Protein AF-A0A6N9TTH5-F1 (afdb_monomer)

InterPro domains:
  IPR001036 Acriflavin resistance protein [PF00873] (2-153)
  IPR001036 Acriflavin resistance protein [PR00702] (4-27)
  IPR001036 Acriflavin resistance protein [PR00702] (120-143)
  IPR001036 Acriflavin resistance protein [PR00702] (145-153)
  IPR001036 Acriflavin resistance protein [PTHR32063] (3-153)

Solvent-accessible surface area (backbone atoms only — not comparable to full-atom values): 8408 Å² total; per-residue (Å²): 113,70,72,58,52,53,54,47,52,50,51,52,49,54,51,52,50,52,52,46,54,51,40,43,66,73,60,69,41,67,70,61,28,52,56,47,52,53,46,56,64,50,29,52,48,50,16,50,54,49,31,62,74,70,70,47,77,89,40,70,66,33,59,69,61,59,54,62,65,71,54,42,46,61,48,44,55,51,52,51,51,33,51,50,52,51,50,53,52,28,63,74,66,76,45,87,72,51,75,66,59,48,51,53,48,44,53,52,41,52,61,63,42,49,58,61,49,52,54,52,52,51,52,54,48,61,67,52,51,63,52,66,68,43,74,67,74,62,18,72,60,44,37,57,27,52,52,41,46,65,51,36,101

Secondary structure (DSSP, 8-state):
-HHHHHHHHHHHHHHHHHHHHHHHHHH--HHHHHHHHHHHHHHHHHHHHHHHHTT----HHHHHT--HHHHHHHHHHHHHHHHHHHHHHHHHHTSPPPHHHHHHHHHHHHHHHHHHHHHHHHHHHHHHGGGGG--SHHHHHHHHHHHHHHHH-

Nearest PDB structures (foldseek):
  6v9z-assembly1_B  TM=2.000E-01  e=3.225E+00  Acetivibrio thermocellus ATCC 27405

Foldseek 3Di:
DVVLVVVLVVVVVVLLVVVLVVLCVVVVDPVLSVVLSVLQVVLVVQLVVVCVVVVHDPDSLQSVLQDPCVLSVLSSVLSVQLVVQLVVVCVVVVHRDDPVRSVVSSVVSNVVSVVVSVVVLVVVCVVLVVQCVDDDPSNVSSVSNSSSNNSSD

pLDDT: mean 81.26, std 7.09, range [52.47, 91.19]

Organism: Dissulfurirhabdus thermomarina (NCBI:txid1765737)

Mean predicted aligned error: 7.5 Å

Radius of gyration: 18.53 Å; Cα contacts (8 Å, |Δi|>4): 109; chains: 1; bounding box: 45×26×56 Å

Structure (mmCIF, N/CA/C/O backbone):
data_AF-A0A6N9TTH5-F1
#
_entry.id   AF-A0A6N9TTH5-F1
#
loop_
_atom_site.group_PDB
_atom_site.id
_atom_site.type_symbol
_atom_site.label_atom_id
_atom_site.label_alt_id
_atom_site.label_comp_id
_atom_site.label_asym_id
_atom_site.label_entity_id
_atom_site.label_seq_id
_atom_site.pdbx_PDB_ins_code
_atom_site.Cartn_x
_atom_site.Cartn_y
_atom_site.Cartn_z
_atom_site.occupancy
_atom_site.B_iso_or_equiv
_atom_site.auth_seq_id
_atom_site.auth_comp_id
_atom_site.auth_asym_id
_atom_site.auth_atom_id
_atom_site.pdbx_PDB_model_num
ATOM 1 N N . VAL A 1 1 ? 2.664 -8.250 -28.089 1.00 52.47 1 VAL A N 1
ATOM 2 C CA . VAL A 1 1 ? 2.287 -7.153 -27.166 1.00 52.47 1 VAL A CA 1
ATOM 3 C C . VAL A 1 1 ? 0.942 -7.431 -26.493 1.00 52.47 1 VAL A C 1
ATOM 5 O O . VAL A 1 1 ? 0.916 -7.445 -25.275 1.00 52.47 1 VAL A O 1
ATOM 8 N N . VAL A 1 2 ? -0.139 -7.751 -27.225 1.00 52.59 2 VAL A N 1
ATOM 9 C CA . VAL A 1 2 ? -1.477 -8.006 -26.628 1.00 52.59 2 VAL A CA 1
ATOM 10 C C . VAL A 1 2 ? -1.540 -9.270 -25.749 1.00 52.59 2 VAL A C 1
ATOM 12 O O . VAL A 1 2 ? -1.956 -9.180 -24.602 1.00 52.59 2 VAL A O 1
ATOM 15 N N . ALA A 1 3 ? -1.036 -10.419 -26.218 1.00 58.34 3 ALA A N 1
ATOM 16 C CA . ALA A 1 3 ? -1.066 -11.674 -25.443 1.00 58.34 3 ALA A CA 1
ATOM 17 C C . ALA A 1 3 ? -0.276 -11.605 -24.117 1.00 58.34 3 ALA A C 1
ATOM 19 O O . ALA A 1 3 ? -0.605 -12.258 -23.127 1.00 58.34 3 ALA A O 1
ATOM 20 N N . THR A 1 4 ? 0.775 -10.787 -24.086 1.00 61.34 4 THR A N 1
ATOM 21 C CA . THR A 1 4 ? 1.625 -10.611 -22.907 1.00 61.34 4 THR A CA 1
ATOM 22 C C . THR A 1 4 ? 0.941 -9.744 -21.848 1.00 61.34 4 THR A C 1
ATOM 2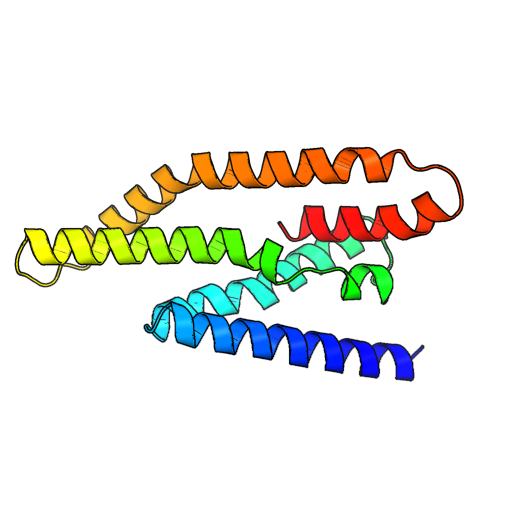4 O O . THR A 1 4 ? 1.047 -10.046 -20.663 1.00 61.34 4 THR A O 1
ATOM 27 N N . ILE A 1 5 ? 0.186 -8.721 -22.269 1.00 67.31 5 ILE A N 1
ATOM 28 C CA . ILE A 1 5 ? -0.636 -7.888 -21.376 1.00 67.31 5 ILE A CA 1
ATOM 29 C C . ILE A 1 5 ? -1.736 -8.726 -20.726 1.00 67.31 5 ILE A C 1
ATOM 31 O O . ILE A 1 5 ? -1.936 -8.622 -19.523 1.00 67.31 5 ILE A O 1
ATOM 35 N N . GLU A 1 6 ? -2.403 -9.592 -21.489 1.00 69.31 6 GLU A N 1
ATOM 36 C CA . GLU A 1 6 ? -3.469 -10.455 -20.965 1.00 69.31 6 GLU A CA 1
ATOM 37 C C . GLU A 1 6 ? -2.942 -11.460 -19.929 1.00 69.31 6 GLU A C 1
ATOM 39 O O . GLU A 1 6 ? -3.521 -11.617 -18.855 1.00 69.31 6 GLU A O 1
ATOM 44 N N . THR A 1 7 ? -1.785 -12.073 -20.200 1.00 72.06 7 THR A N 1
ATOM 45 C CA . THR A 1 7 ? -1.146 -13.012 -19.263 1.00 72.06 7 THR A CA 1
ATOM 46 C C . THR A 1 7 ? -0.725 -12.320 -17.965 1.00 72.06 7 THR A C 1
ATOM 48 O O . THR A 1 7 ? -0.932 -12.854 -16.878 1.00 72.06 7 THR A O 1
ATOM 51 N N . VAL A 1 8 ? -0.166 -11.110 -18.048 1.00 71.06 8 VAL A N 1
ATOM 52 C CA . VAL A 1 8 ? 0.233 -10.362 -16.850 1.00 71.06 8 VAL A CA 1
ATOM 53 C C . VAL A 1 8 ? -0.962 -9.797 -16.107 1.00 71.06 8 VAL A C 1
ATOM 55 O O . VAL A 1 8 ? -0.962 -9.863 -14.885 1.00 71.06 8 VAL A O 1
ATOM 58 N N . ALA A 1 9 ? -2.003 -9.330 -16.796 1.00 72.94 9 ALA A N 1
ATOM 59 C CA . ALA A 1 9 ? -3.250 -8.938 -16.150 1.00 72.94 9 ALA A CA 1
ATOM 60 C C . ALA A 1 9 ? -3.847 -10.113 -15.366 1.00 72.94 9 ALA A C 1
ATOM 62 O O . ALA A 1 9 ? -4.247 -9.934 -14.217 1.00 72.94 9 ALA A O 1
ATOM 63 N N . LYS A 1 10 ? -3.833 -11.326 -15.937 1.00 78.62 10 LYS A N 1
ATOM 64 C CA . LYS A 1 10 ? -4.278 -12.540 -15.244 1.00 78.62 10 LYS A CA 1
ATOM 65 C C . LYS A 1 10 ? -3.428 -12.833 -14.006 1.00 78.62 10 LYS A C 1
ATOM 67 O O . LYS A 1 10 ? -3.993 -12.986 -12.930 1.00 78.62 10 LYS A O 1
ATOM 72 N N . ASN A 1 11 ? -2.100 -12.814 -14.126 1.00 80.25 11 ASN A N 1
ATOM 73 C CA . ASN A 1 11 ? -1.197 -13.058 -12.994 1.00 80.25 11 ASN A CA 1
ATOM 74 C C . ASN A 1 11 ? -1.323 -11.993 -11.892 1.00 80.25 11 ASN A C 1
ATOM 76 O O . ASN A 1 11 ? -1.371 -12.338 -10.715 1.00 80.25 11 ASN A O 1
ATOM 80 N N . LEU A 1 12 ? -1.423 -10.708 -12.254 1.00 78.75 12 LEU A N 1
ATOM 81 C CA . LEU A 1 12 ? -1.657 -9.621 -11.296 1.00 78.75 12 LEU A CA 1
ATOM 82 C C . LEU A 1 12 ? -2.999 -9.793 -10.589 1.00 78.75 12 LEU A C 1
ATOM 84 O O . LEU A 1 12 ? -3.089 -9.574 -9.387 1.00 78.75 12 LEU A O 1
ATOM 88 N N . THR A 1 13 ? -4.034 -10.193 -11.329 1.00 81.75 13 THR A N 1
ATOM 89 C CA . THR A 1 13 ? -5.372 -10.406 -10.768 1.00 81.75 13 THR A CA 1
ATOM 90 C C . THR A 1 13 ? -5.380 -11.603 -9.819 1.00 81.75 13 THR A C 1
ATOM 92 O O . THR A 1 13 ? -5.922 -11.500 -8.724 1.00 81.75 13 THR A O 1
ATOM 95 N N . GLU A 1 14 ? -4.746 -12.717 -10.195 1.00 84.81 14 GLU A N 1
ATOM 96 C CA . GLU A 1 14 ? -4.596 -13.899 -9.335 1.00 84.81 14 GLU A CA 1
ATOM 97 C C . GLU A 1 14 ? -3.781 -13.577 -8.073 1.00 84.81 14 GLU A C 1
ATOM 99 O O . GLU A 1 14 ? -4.189 -13.945 -6.971 1.00 84.81 14 GLU A O 1
ATOM 104 N N . GLY A 1 15 ? -2.680 -12.828 -8.207 1.00 83.25 15 GLY A N 1
ATOM 105 C CA . GLY A 1 15 ? -1.860 -12.383 -7.079 1.00 83.25 15 GLY A CA 1
ATOM 106 C C . GLY A 1 15 ? -2.611 -11.441 -6.136 1.00 83.25 15 GLY A C 1
ATOM 107 O O . GLY A 1 15 ? -2.646 -11.672 -4.928 1.00 83.25 15 GLY A O 1
ATOM 108 N N . ALA A 1 16 ? -3.281 -10.422 -6.678 1.00 82.19 16 ALA A N 1
ATOM 109 C CA . ALA A 1 16 ? -4.096 -9.500 -5.893 1.00 82.19 16 ALA A CA 1
ATOM 110 C C . ALA A 1 16 ? -5.252 -10.224 -5.186 1.00 82.19 16 ALA A C 1
ATOM 112 O O . ALA A 1 16 ? -5.516 -9.963 -4.013 1.00 82.19 16 ALA A O 1
ATOM 113 N N . LEU A 1 17 ? -5.909 -11.173 -5.862 1.00 87.38 17 LEU A N 1
ATOM 114 C CA . LEU A 1 17 ? -6.957 -11.998 -5.264 1.00 87.38 17 LEU A CA 1
ATOM 115 C C . LEU A 1 17 ? -6.414 -12.813 -4.084 1.00 87.38 17 LEU A C 1
ATOM 117 O O . LEU A 1 17 ? -7.047 -12.853 -3.031 1.00 87.38 17 LEU A O 1
ATOM 121 N N . LEU A 1 18 ? -5.237 -13.425 -4.236 1.00 88.62 18 LEU A N 1
ATOM 122 C CA . LEU A 1 18 ? -4.601 -14.213 -3.182 1.00 88.62 18 LEU A CA 1
ATOM 123 C C . LEU A 1 18 ? -4.257 -13.350 -1.959 1.00 88.62 18 LEU A C 1
ATOM 125 O O . LEU A 1 18 ? -4.544 -13.749 -0.830 1.00 88.62 18 LEU A O 1
ATOM 129 N N . VAL A 1 19 ? -3.735 -12.140 -2.176 1.00 86.56 19 VAL A N 1
ATOM 130 C CA . VAL A 1 19 ? -3.487 -11.165 -1.102 1.00 86.56 19 VAL A CA 1
ATOM 131 C C . VAL A 1 19 ? -4.786 -10.790 -0.392 1.00 86.56 19 VAL A C 1
ATOM 133 O O . VAL A 1 19 ? -4.847 -10.842 0.834 1.00 86.56 19 VAL A O 1
ATOM 136 N N . VAL A 1 20 ? -5.850 -10.476 -1.138 1.00 86.50 20 VAL A N 1
ATOM 137 C CA . VAL A 1 20 ? -7.160 -10.150 -0.555 1.00 86.50 20 VAL A CA 1
ATOM 138 C C . VAL A 1 20 ? -7.687 -11.312 0.289 1.00 86.50 20 VAL A C 1
ATOM 140 O O . VAL A 1 20 ? -8.125 -11.091 1.414 1.00 86.50 20 VAL A O 1
ATOM 143 N N . VAL A 1 21 ? -7.600 -12.556 -0.187 1.00 89.88 21 VAL A N 1
ATOM 144 C CA . VAL A 1 21 ? -8.029 -13.733 0.589 1.00 89.88 21 VAL A CA 1
ATOM 145 C C . VAL A 1 21 ? -7.251 -13.848 1.903 1.00 89.88 21 VAL A C 1
ATOM 147 O O . VAL A 1 21 ? -7.861 -14.035 2.958 1.00 89.88 21 VAL A O 1
ATOM 150 N N . ILE A 1 22 ? -5.925 -13.684 1.862 1.00 88.12 22 ILE A N 1
ATOM 151 C CA . ILE A 1 22 ? -5.079 -13.734 3.061 1.00 88.12 22 ILE A CA 1
ATOM 152 C C . ILE A 1 22 ? -5.420 -12.593 4.029 1.00 88.12 22 ILE A C 1
ATOM 154 O O . ILE A 1 22 ? -5.523 -12.838 5.230 1.00 88.12 22 ILE A O 1
ATOM 158 N N . LEU A 1 23 ? -5.678 -11.376 3.537 1.00 86.69 23 LEU A N 1
ATOM 159 C CA . LEU A 1 23 ? -6.116 -10.258 4.380 1.00 86.69 23 LEU A CA 1
ATOM 160 C C . LEU A 1 23 ? -7.432 -10.543 5.097 1.00 86.69 23 LEU A C 1
ATOM 162 O O . LEU A 1 23 ? -7.563 -10.267 6.288 1.00 86.69 23 LEU A O 1
ATOM 166 N N . PHE A 1 24 ? -8.419 -11.078 4.378 1.00 86.81 24 PHE A N 1
ATOM 167 C CA . PHE A 1 24 ? -9.707 -11.429 4.970 1.00 86.81 24 PHE A CA 1
ATOM 168 C C . PHE A 1 24 ? -9.546 -12.492 6.064 1.00 86.81 24 PHE A C 1
ATOM 170 O O . PHE A 1 24 ? -10.224 -12.411 7.090 1.00 86.81 24 PHE A O 1
ATOM 177 N N . LEU A 1 25 ? -8.625 -13.441 5.870 1.00 87.44 25 LEU A N 1
ATOM 178 C CA . LEU A 1 25 ? -8.319 -14.492 6.838 1.00 87.44 25 LEU A CA 1
ATOM 179 C C . LEU A 1 25 ? -7.577 -13.948 8.071 1.00 87.44 25 LEU A C 1
ATOM 181 O O . LEU A 1 25 ? -7.934 -14.308 9.190 1.00 87.44 25 LEU A O 1
ATOM 185 N N . LEU A 1 26 ? -6.598 -13.059 7.881 1.00 83.12 26 LEU A N 1
ATOM 186 C CA . LEU A 1 26 ? -5.816 -12.455 8.967 1.00 83.12 26 LEU A CA 1
ATOM 187 C C . LEU A 1 26 ? -6.633 -11.477 9.815 1.00 83.12 26 LEU A C 1
ATOM 189 O O . LEU A 1 26 ? -6.587 -11.540 11.040 1.00 83.12 26 LEU A O 1
ATOM 193 N N . LEU A 1 27 ? -7.379 -10.567 9.181 1.00 80.38 27 LEU A N 1
ATOM 194 C CA . LEU A 1 27 ? -8.088 -9.515 9.912 1.00 80.38 27 LEU A CA 1
ATOM 195 C C . LEU A 1 27 ? -9.388 -10.024 10.544 1.00 80.38 27 LEU A C 1
ATOM 197 O O . LEU A 1 27 ? -9.846 -9.440 11.527 1.00 80.38 27 LEU A O 1
ATOM 201 N N . GLY A 1 28 ? -10.052 -11.022 9.945 1.00 79.88 28 GLY A N 1
ATOM 202 C CA . GLY A 1 28 ? -11.358 -11.546 10.378 1.00 79.88 28 GLY A CA 1
ATOM 203 C C . GLY A 1 28 ? -12.527 -10.543 10.316 1.00 79.88 28 GLY A C 1
ATOM 204 O O . GLY A 1 28 ? -13.694 -10.928 10.360 1.00 79.88 28 GLY A O 1
ATOM 205 N N . ASN A 1 29 ? -12.242 -9.245 10.180 1.00 81.00 29 ASN A N 1
ATOM 206 C CA . ASN A 1 29 ? -13.205 -8.163 10.068 1.00 81.00 29 ASN A CA 1
ATOM 207 C C . ASN A 1 29 ? -13.329 -7.713 8.611 1.00 81.00 29 ASN A C 1
ATOM 209 O O . ASN A 1 29 ? -12.470 -7.001 8.087 1.00 81.00 29 ASN A O 1
ATOM 213 N N . VAL A 1 30 ? -14.459 -8.061 7.992 1.00 82.25 30 VAL A N 1
ATOM 214 C CA . VAL A 1 30 ? -14.771 -7.754 6.587 1.00 82.25 30 VAL A CA 1
ATOM 215 C C . VAL A 1 30 ? -14.617 -6.267 6.265 1.00 82.25 30 VAL A C 1
ATOM 217 O O . VAL A 1 30 ? -14.079 -5.932 5.217 1.00 82.25 30 VAL A O 1
ATOM 220 N N . ARG A 1 31 ? -15.027 -5.356 7.161 1.00 82.75 31 ARG A N 1
ATOM 221 C CA . ARG A 1 31 ? -14.951 -3.907 6.894 1.00 82.75 31 ARG A CA 1
ATOM 222 C C . ARG A 1 31 ? -13.508 -3.428 6.806 1.00 82.75 31 ARG A C 1
ATOM 224 O O . ARG A 1 31 ? -13.154 -2.676 5.904 1.00 82.75 31 ARG A O 1
ATOM 231 N N . ALA A 1 32 ? -12.676 -3.875 7.735 1.00 81.44 32 ALA A N 1
ATOM 232 C CA . ALA A 1 32 ? -11.270 -3.508 7.761 1.00 81.44 32 ALA A CA 1
ATOM 233 C C . ALA A 1 32 ? -10.502 -4.144 6.597 1.00 81.44 32 ALA A C 1
ATOM 235 O O . ALA A 1 32 ? -9.730 -3.457 5.931 1.00 81.44 32 ALA A O 1
ATOM 236 N N . ALA A 1 33 ? -10.804 -5.406 6.282 1.00 84.69 33 ALA A N 1
ATOM 237 C CA . ALA A 1 33 ? -10.245 -6.094 5.127 1.00 84.69 33 ALA A CA 1
ATOM 238 C C . ALA A 1 33 ? -10.617 -5.396 3.808 1.00 84.69 33 ALA A C 1
ATOM 240 O O . ALA A 1 33 ? -9.751 -5.211 2.960 1.00 84.69 33 ALA A O 1
ATOM 241 N N . THR A 1 34 ? -11.859 -4.914 3.650 1.00 85.25 34 THR A N 1
ATOM 242 C CA . THR A 1 34 ? -12.246 -4.133 2.459 1.00 85.25 34 THR A CA 1
ATOM 243 C C . THR A 1 34 ? -11.524 -2.792 2.359 1.00 85.25 34 THR A C 1
ATOM 245 O O . THR A 1 34 ? -11.157 -2.389 1.259 1.00 85.25 34 THR A O 1
ATOM 248 N N . ILE A 1 35 ? -11.285 -2.109 3.486 1.00 85.31 35 ILE A N 1
ATOM 249 C CA . ILE A 1 35 ? -10.539 -0.841 3.497 1.00 85.31 35 ILE A CA 1
ATOM 250 C C . ILE A 1 35 ? -9.086 -1.085 3.078 1.00 85.31 35 ILE A C 1
ATOM 252 O O . ILE A 1 35 ? -8.580 -0.369 2.220 1.00 85.31 35 ILE A O 1
ATO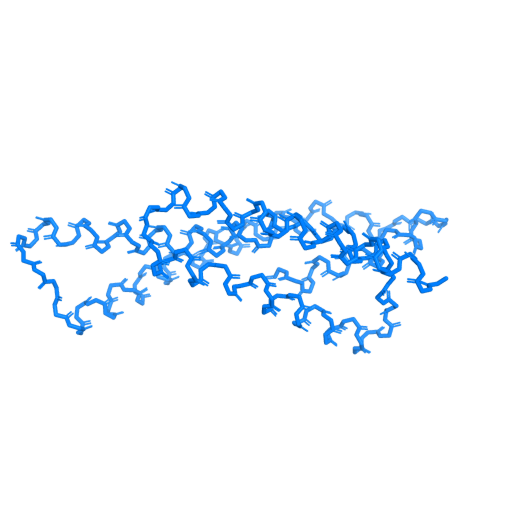M 256 N N . ALA A 1 36 ? -8.439 -2.119 3.624 1.00 84.88 36 ALA A N 1
ATOM 257 C CA . ALA A 1 36 ? -7.078 -2.491 3.241 1.00 84.88 36 ALA A CA 1
ATOM 258 C C . ALA A 1 36 ? -6.998 -2.941 1.769 1.00 84.88 36 ALA A C 1
ATOM 260 O O . ALA A 1 36 ? -6.110 -2.512 1.038 1.00 84.88 36 ALA A O 1
ATOM 261 N N . ALA A 1 37 ? -7.965 -3.732 1.294 1.00 86.19 37 ALA A N 1
ATOM 262 C CA . ALA A 1 37 ? -8.017 -4.187 -0.095 1.00 86.19 37 ALA A CA 1
ATOM 263 C C . ALA A 1 37 ? -8.171 -3.033 -1.101 1.00 86.19 37 ALA A C 1
ATOM 265 O O . ALA A 1 37 ? -7.619 -3.107 -2.196 1.00 86.19 37 ALA A O 1
ATOM 266 N N . LEU A 1 38 ? -8.874 -1.952 -0.736 1.00 87.62 38 LEU A N 1
ATOM 267 C CA . LEU A 1 38 ? -9.012 -0.748 -1.569 1.00 87.62 38 LEU A CA 1
ATOM 268 C C . LEU A 1 38 ? -7.697 0.022 -1.756 1.00 87.62 38 LEU A C 1
ATOM 270 O O . LEU A 1 38 ? -7.587 0.801 -2.703 1.00 87.62 38 LEU A O 1
ATOM 274 N N . VAL A 1 39 ? -6.690 -0.210 -0.911 1.00 85.94 39 VAL A N 1
ATOM 275 C CA . VAL A 1 39 ? -5.368 0.412 -1.071 1.00 85.94 39 VAL A CA 1
ATOM 276 C C . VAL A 1 39 ? -4.640 -0.138 -2.297 1.00 85.94 39 VAL A C 1
ATOM 278 O O . VAL A 1 39 ? -3.973 0.630 -2.984 1.00 85.94 39 VAL A O 1
ATOM 281 N N . ILE A 1 40 ? -4.832 -1.419 -2.638 1.00 86.69 40 ILE A N 1
ATOM 282 C CA . ILE A 1 40 ? -4.211 -2.049 -3.814 1.00 86.69 40 ILE A CA 1
ATOM 283 C C . ILE A 1 40 ? -4.540 -1.282 -5.113 1.00 86.69 40 ILE A C 1
ATOM 285 O O . ILE A 1 40 ? -3.612 -0.793 -5.759 1.00 86.69 40 ILE A O 1
ATOM 289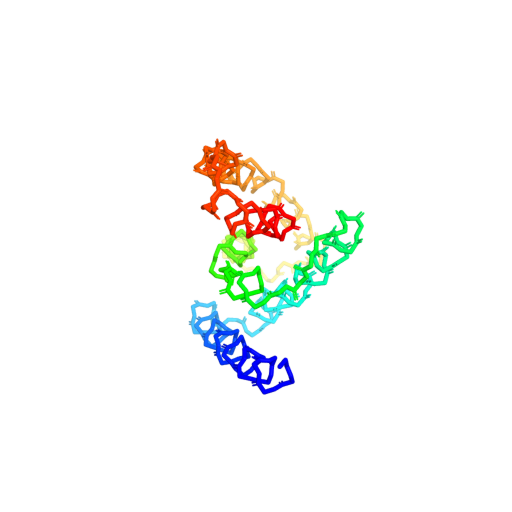 N N . PRO A 1 41 ? -5.818 -1.121 -5.527 1.00 86.38 41 PRO A N 1
ATOM 290 C CA . PRO A 1 41 ? -6.139 -0.407 -6.761 1.00 86.38 41 PRO A CA 1
ATOM 291 C C . PRO A 1 41 ? -5.774 1.078 -6.686 1.00 86.38 41 PRO A C 1
ATOM 293 O O . PRO A 1 41 ? -5.408 1.664 -7.702 1.00 86.38 41 PRO A O 1
ATOM 296 N N . LEU A 1 42 ? -5.843 1.692 -5.501 1.00 87.94 42 LEU A N 1
ATOM 297 C CA . LEU A 1 42 ? -5.495 3.099 -5.327 1.00 87.94 42 LEU A CA 1
ATOM 298 C C . LEU A 1 42 ? -3.994 3.344 -5.544 1.00 87.94 42 LEU A C 1
ATOM 300 O O . LEU A 1 42 ? -3.628 4.262 -6.275 1.00 87.94 42 LEU A O 1
ATOM 304 N N . SER A 1 43 ? -3.136 2.500 -4.970 1.00 85.50 43 SER A N 1
ATOM 305 C CA . SER A 1 43 ? -1.682 2.559 -5.156 1.00 85.50 43 SER A CA 1
ATOM 306 C C . SER A 1 43 ? -1.295 2.306 -6.617 1.00 85.50 43 SER A C 1
ATOM 308 O O . SER A 1 43 ? -0.512 3.065 -7.189 1.00 85.50 43 SER A O 1
ATOM 310 N N . LEU A 1 44 ? -1.927 1.323 -7.272 1.00 84.19 44 LEU A N 1
ATOM 311 C CA . LEU A 1 44 ? -1.734 1.075 -8.705 1.00 84.19 44 LEU A CA 1
ATOM 312 C C . LEU A 1 44 ? -2.100 2.294 -9.562 1.00 84.19 44 LEU A C 1
ATOM 314 O O . LEU A 1 44 ? -1.374 2.618 -10.500 1.00 84.19 44 LEU A O 1
ATOM 318 N N . LEU A 1 45 ? -3.198 2.988 -9.244 1.00 85.81 45 LEU A N 1
ATOM 319 C CA . LEU A 1 45 ? -3.605 4.207 -9.948 1.00 85.81 45 LEU A CA 1
ATOM 320 C C . LEU A 1 45 ? -2.603 5.347 -9.746 1.00 85.81 45 LEU A C 1
ATOM 322 O O . LEU A 1 45 ? -2.219 5.990 -10.720 1.00 85.81 45 LEU A O 1
ATOM 326 N N . ILE A 1 46 ? -2.161 5.585 -8.508 1.00 85.81 46 ILE A N 1
ATOM 327 C CA . ILE A 1 46 ? -1.171 6.628 -8.195 1.00 85.81 46 ILE A CA 1
ATOM 328 C C . ILE A 1 46 ? 0.151 6.337 -8.913 1.00 85.81 46 ILE A C 1
ATOM 330 O O . ILE A 1 46 ? 0.695 7.218 -9.583 1.00 85.81 46 ILE A O 1
ATOM 334 N N . SER A 1 47 ? 0.619 5.090 -8.857 1.00 84.38 47 SER A N 1
ATOM 335 C CA . SER A 1 47 ? 1.832 4.656 -9.548 1.00 84.38 47 SER A CA 1
ATOM 336 C C . SER A 1 47 ? 1.697 4.787 -11.070 1.00 84.38 47 SER A C 1
ATOM 338 O O . SER A 1 47 ? 2.587 5.329 -11.722 1.00 84.38 47 SER A O 1
ATOM 340 N N . ALA A 1 48 ? 0.552 4.408 -11.652 1.00 82.81 48 ALA A N 1
ATOM 341 C CA . ALA A 1 48 ? 0.285 4.579 -13.081 1.00 82.81 48 ALA A CA 1
ATOM 342 C C . ALA A 1 48 ? 0.293 6.053 -13.519 1.00 82.81 48 ALA A C 1
ATOM 344 O O . ALA A 1 48 ? 0.871 6.386 -14.557 1.00 82.81 48 ALA A O 1
ATOM 345 N N . ILE A 1 49 ? -0.297 6.947 -12.718 1.00 85.94 49 ILE A N 1
ATOM 346 C CA . ILE A 1 49 ? -0.264 8.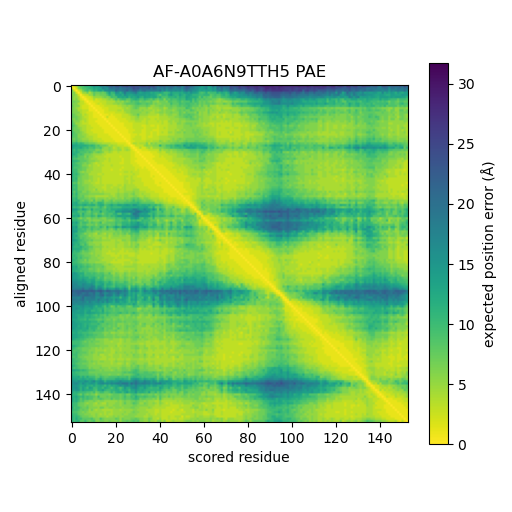396 -12.962 1.00 85.94 49 ILE A CA 1
ATOM 347 C C . ILE A 1 49 ? 1.178 8.920 -12.876 1.00 85.94 49 ILE A C 1
ATOM 349 O O . ILE A 1 49 ? 1.606 9.671 -13.754 1.00 85.94 49 ILE A O 1
ATOM 353 N N . GLY A 1 50 ? 1.944 8.495 -11.867 1.00 84.38 50 GLY A N 1
ATOM 354 C CA . GLY A 1 50 ? 3.346 8.880 -11.693 1.00 84.38 50 GLY A CA 1
ATOM 355 C C . GLY A 1 50 ? 4.251 8.389 -12.828 1.00 84.38 50 GLY A C 1
ATOM 356 O O . GLY A 1 50 ? 5.057 9.158 -13.348 1.00 84.38 50 GLY A O 1
ATOM 357 N N . MET A 1 51 ? 4.067 7.149 -13.289 1.00 83.12 51 MET A N 1
ATOM 358 C CA . MET A 1 51 ? 4.780 6.606 -14.451 1.00 83.12 51 MET A CA 1
ATOM 359 C C . MET A 1 51 ? 4.480 7.401 -15.724 1.00 83.12 51 MET A C 1
ATOM 361 O O . MET A 1 51 ? 5.404 7.725 -16.470 1.00 83.12 51 MET A O 1
ATOM 365 N N . ASN A 1 52 ? 3.211 7.765 -15.948 1.00 83.56 52 ASN A N 1
ATOM 366 C CA . ASN A 1 52 ? 2.817 8.589 -17.089 1.00 83.56 52 ASN A CA 1
ATOM 367 C C . ASN A 1 52 ? 3.444 9.993 -17.022 1.00 83.56 52 ASN A C 1
ATOM 369 O O . ASN A 1 52 ? 3.900 10.510 -18.039 1.00 83.56 52 ASN A O 1
ATOM 373 N N . ALA A 1 53 ? 3.529 10.588 -15.828 1.00 83.56 53 ALA A N 1
ATOM 374 C CA . ALA A 1 53 ? 4.175 11.886 -15.625 1.00 83.56 53 ALA A CA 1
ATOM 375 C C . ALA A 1 53 ? 5.699 11.842 -15.847 1.00 83.56 53 ALA A C 1
ATOM 377 O O . ALA A 1 53 ? 6.267 12.787 -16.390 1.00 83.56 53 ALA A O 1
ATOM 378 N N . LEU A 1 54 ? 6.359 10.744 -15.463 1.00 79.56 54 LEU A N 1
ATOM 379 C CA . LEU A 1 54 ? 7.803 10.542 -15.641 1.00 79.56 54 LEU A CA 1
ATOM 380 C C . LEU A 1 54 ? 8.182 9.985 -17.026 1.00 79.56 54 LEU A C 1
ATOM 382 O O . LEU A 1 54 ? 9.366 9.788 -17.300 1.00 79.56 54 LEU A O 1
ATOM 386 N N . GLY A 1 55 ? 7.205 9.714 -17.901 1.00 75.00 55 GLY A N 1
ATOM 387 C CA . GLY A 1 55 ? 7.438 9.135 -19.229 1.00 75.00 55 GLY A CA 1
ATOM 388 C C . GLY A 1 55 ? 7.978 7.700 -19.193 1.00 75.00 55 GLY A C 1
ATOM 389 O O . GLY A 1 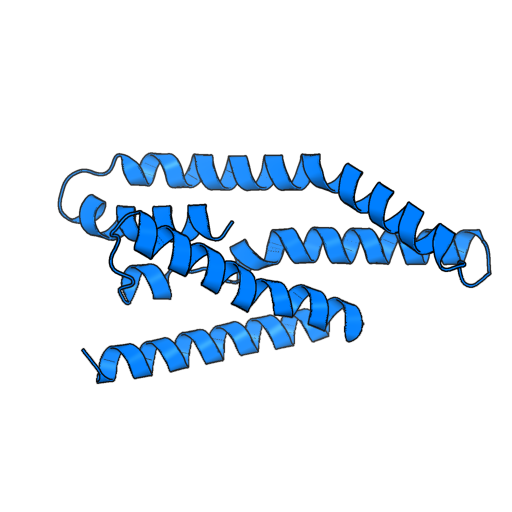55 ? 8.590 7.241 -20.159 1.00 75.00 55 GLY A O 1
ATOM 390 N N . ILE A 1 56 ? 7.779 6.988 -18.082 1.00 75.50 56 ILE A N 1
ATOM 391 C CA . ILE A 1 56 ? 8.244 5.614 -17.896 1.00 75.50 56 ILE A CA 1
ATOM 392 C C . ILE A 1 56 ? 7.195 4.674 -18.484 1.00 75.50 56 ILE A C 1
ATOM 394 O O . ILE A 1 56 ? 6.021 4.720 -18.118 1.00 75.50 56 ILE A O 1
ATOM 398 N N . SER A 1 57 ? 7.606 3.794 -19.400 1.00 66.12 57 SER A N 1
ATOM 399 C CA . SER A 1 57 ? 6.690 2.811 -19.976 1.00 66.12 57 SER A CA 1
ATOM 400 C C . SER A 1 57 ? 6.195 1.848 -18.891 1.00 66.12 57 SER A C 1
ATOM 402 O O . SER A 1 57 ? 7.009 1.147 -18.281 1.00 66.12 57 SER A O 1
ATOM 404 N N . GLY A 1 58 ? 4.875 1.760 -18.709 1.00 66.69 58 GLY A N 1
ATOM 405 C CA . GLY A 1 58 ? 4.211 0.701 -17.942 1.00 66.69 58 GLY A CA 1
ATOM 406 C C . GLY A 1 58 ? 4.325 -0.638 -18.670 1.00 66.69 58 GLY A C 1
ATOM 407 O O . GLY A 1 58 ? 3.365 -1.122 -19.266 1.00 66.69 58 GLY A O 1
ATOM 408 N N . ASN A 1 59 ? 5.537 -1.187 -18.715 1.00 68.12 59 ASN A N 1
ATOM 409 C CA . ASN A 1 59 ? 5.818 -2.475 -19.317 1.00 68.12 59 ASN A CA 1
ATOM 410 C C . ASN A 1 59 ? 5.597 -3.597 -18.292 1.00 68.12 59 ASN A C 1
ATOM 412 O O . ASN A 1 59 ? 5.364 -3.380 -17.107 1.00 68.12 59 ASN A O 1
ATOM 416 N N . LEU A 1 60 ? 5.668 -4.829 -18.771 1.00 65.31 60 LEU A N 1
ATOM 417 C CA . LEU A 1 60 ? 5.374 -6.026 -17.983 1.00 65.31 60 LEU A CA 1
ATOM 418 C C . LEU A 1 60 ? 6.383 -6.261 -16.853 1.00 65.31 60 LEU A C 1
ATOM 420 O O . LEU A 1 60 ? 6.038 -6.881 -15.856 1.00 65.31 60 LEU A O 1
ATOM 424 N N . MET A 1 61 ? 7.609 -5.762 -17.000 1.00 70.06 61 MET A N 1
ATOM 425 C CA . MET A 1 61 ? 8.650 -5.835 -15.980 1.00 70.06 61 MET A CA 1
ATOM 426 C C . MET A 1 61 ? 8.428 -4.795 -14.876 1.00 70.06 61 MET A C 1
ATOM 428 O O . MET A 1 61 ? 8.624 -5.118 -13.711 1.00 70.06 61 MET A O 1
ATOM 432 N N . SER A 1 62 ? 7.966 -3.584 -15.208 1.00 69.88 62 SER A N 1
ATOM 433 C CA . SER A 1 62 ? 7.593 -2.581 -14.202 1.00 69.88 62 SER A CA 1
ATOM 434 C C . SER A 1 62 ? 6.278 -2.924 -13.497 1.00 69.88 62 SER A C 1
ATOM 436 O O . SER A 1 62 ? 6.205 -2.813 -12.278 1.00 69.88 62 SER A O 1
ATOM 438 N N . LEU A 1 63 ? 5.267 -3.413 -14.225 1.00 70.06 63 LEU A N 1
ATOM 439 C CA . LEU A 1 63 ? 3.989 -3.845 -13.643 1.00 70.06 63 LEU A CA 1
ATOM 440 C C . LEU A 1 63 ? 4.098 -5.159 -12.856 1.00 70.06 63 LEU A C 1
ATOM 442 O O . LEU A 1 63 ? 3.481 -5.293 -11.806 1.00 70.06 63 LEU A O 1
ATOM 446 N N . GLY A 1 64 ? 4.870 -6.129 -13.353 1.00 66.31 64 GLY A N 1
ATOM 447 C CA . GLY A 1 64 ? 5.014 -7.453 -12.735 1.00 66.31 64 GLY A CA 1
ATOM 448 C C . GLY A 1 64 ? 5.870 -7.471 -11.468 1.00 66.31 64 GLY A C 1
ATOM 449 O O . GLY A 1 64 ? 5.827 -8.441 -10.722 1.00 66.31 64 GLY A O 1
ATOM 450 N N . ALA A 1 65 ? 6.628 -6.406 -11.222 1.00 66.44 65 ALA A N 1
ATOM 451 C CA . ALA A 1 65 ? 7.448 -6.239 -10.029 1.00 66.44 65 ALA A CA 1
ATOM 452 C C . ALA A 1 65 ? 6.765 -5.414 -8.925 1.00 66.44 65 ALA A C 1
ATOM 454 O O . ALA A 1 65 ? 7.384 -5.135 -7.898 1.00 66.44 65 ALA A O 1
ATOM 455 N N . LEU A 1 66 ? 5.504 -5.016 -9.126 1.00 71.25 66 LEU A N 1
ATOM 456 C CA . LEU A 1 66 ? 4.680 -4.474 -8.053 1.00 71.25 66 LEU A CA 1
ATOM 457 C C . LEU A 1 66 ? 4.432 -5.580 -7.027 1.00 71.25 66 LEU A C 1
ATOM 459 O O . LEU A 1 66 ? 3.569 -6.439 -7.199 1.00 71.25 66 LEU A O 1
ATOM 463 N N . ASP A 1 67 ? 5.219 -5.556 -5.958 1.00 76.94 67 ASP A N 1
ATOM 464 C CA . ASP A 1 67 ? 5.009 -6.422 -4.812 1.00 76.94 67 ASP A CA 1
ATOM 465 C C . ASP A 1 67 ? 3.830 -5.887 -3.993 1.00 76.94 67 ASP A C 1
ATOM 467 O O . ASP A 1 67 ? 3.952 -4.945 -3.204 1.00 76.94 67 ASP A O 1
ATOM 471 N N . PHE A 1 68 ? 2.664 -6.499 -4.199 1.00 75.00 68 PHE A N 1
ATOM 472 C CA . PHE A 1 68 ? 1.464 -6.193 -3.429 1.00 75.00 68 PHE A CA 1
ATOM 473 C C . PHE A 1 68 ? 1.679 -6.359 -1.924 1.00 75.00 68 PHE A C 1
ATOM 475 O O . PHE A 1 68 ? 1.034 -5.646 -1.162 1.00 75.00 68 PHE A O 1
ATOM 482 N N . GLY A 1 69 ? 2.577 -7.255 -1.500 1.00 75.50 69 GLY A N 1
ATOM 483 C CA . GLY A 1 69 ? 2.929 -7.445 -0.099 1.00 75.50 69 GLY A CA 1
ATOM 484 C C . GLY A 1 69 ? 3.540 -6.182 0.498 1.00 75.50 69 GLY A C 1
ATOM 485 O O . GLY A 1 69 ? 3.033 -5.679 1.494 1.00 75.50 69 GLY A O 1
ATOM 486 N N . LEU A 1 70 ? 4.557 -5.611 -0.155 1.00 81.31 70 LEU A N 1
ATOM 487 C CA . LEU A 1 70 ? 5.188 -4.363 0.297 1.00 81.31 70 LEU A CA 1
ATOM 488 C C . LEU A 1 70 ? 4.231 -3.166 0.260 1.00 81.31 70 LEU A C 1
ATOM 490 O O . LEU A 1 70 ? 4.247 -2.338 1.167 1.00 81.31 70 LEU A O 1
ATOM 494 N N . ILE A 1 71 ? 3.385 -3.079 -0.768 1.00 79.25 71 ILE A N 1
ATOM 495 C CA . ILE A 1 71 ? 2.413 -1.984 -0.910 1.00 79.25 71 ILE A CA 1
ATOM 496 C C . ILE A 1 71 ? 1.342 -2.052 0.186 1.00 79.25 71 ILE A C 1
ATOM 498 O O . ILE A 1 71 ? 0.919 -1.027 0.721 1.00 79.25 71 ILE A O 1
ATOM 502 N N . ILE A 1 72 ? 0.875 -3.258 0.516 1.00 82.62 72 ILE A N 1
ATOM 503 C CA . ILE A 1 72 ? -0.237 -3.439 1.448 1.00 82.62 72 ILE A CA 1
ATOM 504 C C . ILE A 1 72 ? 0.202 -3.461 2.908 1.00 82.62 72 ILE A C 1
ATOM 506 O O . ILE A 1 72 ? -0.600 -3.105 3.769 1.00 82.62 72 ILE A O 1
ATOM 510 N N . ASP A 1 73 ? 1.454 -3.829 3.187 1.00 85.12 73 ASP A N 1
ATOM 511 C CA . ASP A 1 73 ? 2.001 -3.950 4.540 1.00 85.12 73 ASP A CA 1
ATOM 512 C C . ASP A 1 73 ? 1.777 -2.672 5.361 1.00 85.12 73 ASP A C 1
ATOM 514 O O . ASP A 1 73 ? 1.149 -2.703 6.421 1.00 85.12 73 ASP A O 1
ATOM 518 N N . GLY A 1 74 ? 2.147 -1.511 4.810 1.00 82.00 74 GLY A N 1
ATOM 519 C CA . GLY A 1 74 ? 1.950 -0.223 5.482 1.00 82.00 74 GLY A CA 1
ATOM 520 C C . GLY A 1 74 ? 0.483 0.064 5.826 1.00 82.00 74 GLY A C 1
ATOM 521 O O . GLY A 1 74 ? 0.176 0.523 6.928 1.00 82.00 74 GLY A O 1
ATOM 522 N N . ALA A 1 75 ? -0.443 -0.253 4.918 1.00 83.81 75 ALA A N 1
ATOM 523 C CA . ALA A 1 75 ? -1.872 -0.066 5.152 1.00 83.81 75 ALA A CA 1
ATOM 524 C C . ALA A 1 75 ? -2.432 -1.049 6.189 1.00 83.81 75 ALA A C 1
ATOM 526 O O . ALA A 1 75 ? -3.234 -0.658 7.041 1.00 83.81 75 ALA A O 1
ATOM 527 N N . VAL A 1 76 ? -2.003 -2.311 6.139 1.00 85.81 76 VAL A N 1
ATOM 528 C CA . VAL A 1 76 ? -2.441 -3.363 7.064 1.00 85.81 76 VAL A CA 1
ATOM 529 C C . VAL A 1 76 ? -1.980 -3.055 8.479 1.00 85.81 76 VAL A C 1
ATOM 531 O O . VAL A 1 76 ? -2.810 -3.086 9.384 1.00 85.81 76 VAL A O 1
ATOM 534 N N . ILE A 1 77 ? -0.719 -2.652 8.659 1.00 87.31 77 ILE A N 1
ATOM 535 C CA . ILE A 1 77 ? -0.168 -2.259 9.962 1.00 87.31 77 ILE A CA 1
ATOM 536 C C . ILE A 1 77 ? -1.004 -1.131 10.592 1.00 87.31 77 ILE A C 1
ATOM 538 O O . ILE A 1 77 ? -1.365 -1.202 11.770 1.00 87.31 77 ILE A O 1
ATOM 542 N N . ILE A 1 78 ? -1.376 -0.105 9.813 1.00 86.88 78 ILE A N 1
ATOM 543 C CA . ILE A 1 78 ? -2.192 1.020 10.303 1.00 86.88 78 ILE A CA 1
ATOM 544 C C . ILE A 1 78 ? -3.605 0.559 10.680 1.00 86.88 78 ILE A C 1
ATOM 546 O O . ILE A 1 78 ? -4.125 0.933 11.741 1.00 86.88 78 ILE A O 1
ATOM 550 N N . VAL A 1 79 ? -4.244 -0.240 9.820 1.00 86.19 79 VAL A N 1
ATOM 551 C CA . VAL A 1 79 ? -5.605 -0.745 10.045 1.00 86.19 79 VAL A CA 1
ATOM 552 C C . VAL A 1 79 ? -5.647 -1.658 11.270 1.00 86.19 79 VAL A C 1
ATOM 554 O O . VAL A 1 79 ? -6.519 -1.489 12.124 1.00 86.19 79 VAL A O 1
ATOM 557 N N . GLU A 1 80 ? -4.690 -2.573 11.402 1.00 85.06 80 GLU A N 1
ATOM 558 C CA . GLU A 1 80 ? -4.581 -3.493 12.531 1.00 85.06 80 GLU A CA 1
ATOM 559 C C . GLU A 1 80 ? -4.325 -2.742 13.840 1.00 85.06 80 GLU A C 1
ATOM 561 O O . GLU A 1 80 ? -5.043 -2.956 14.817 1.00 85.06 80 GLU A O 1
ATOM 566 N N . ASN A 1 81 ? -3.377 -1.798 13.857 1.00 86.31 81 ASN A N 1
ATOM 567 C CA . ASN A 1 81 ? -3.099 -0.986 15.042 1.00 86.31 81 ASN A CA 1
ATOM 568 C C . ASN A 1 81 ? -4.338 -0.204 15.499 1.00 86.31 81 ASN A C 1
ATOM 570 O O . ASN A 1 81 ? -4.641 -0.132 16.692 1.00 86.31 81 ASN A O 1
ATOM 574 N N . THR A 1 82 ? -5.083 0.340 14.537 1.00 85.81 82 THR A N 1
ATOM 575 C CA . THR A 1 82 ? -6.309 1.098 14.797 1.00 85.81 82 THR A CA 1
ATOM 576 C C . THR A 1 82 ? -7.422 0.208 15.338 1.00 85.81 82 THR A C 1
ATOM 578 O O . THR A 1 82 ? -8.084 0.581 16.307 1.00 85.81 82 THR A O 1
ATOM 581 N N . LEU A 1 83 ? -7.613 -0.984 14.766 1.00 83.62 83 LEU A N 1
ATOM 582 C CA . LEU A 1 83 ? -8.565 -1.966 15.283 1.00 83.62 83 LEU A CA 1
ATOM 583 C C . LEU A 1 83 ? -8.190 -2.442 16.687 1.00 83.62 83 LEU A C 1
ATOM 585 O O . LEU A 1 83 ? -9.065 -2.512 17.550 1.00 83.62 83 LEU A O 1
ATOM 589 N N . ARG A 1 84 ? -6.906 -2.732 16.923 1.00 84.38 84 ARG A N 1
ATOM 590 C CA . ARG A 1 84 ? -6.390 -3.184 18.218 1.00 84.38 84 ARG A CA 1
ATOM 591 C C . ARG A 1 84 ? -6.655 -2.142 19.303 1.00 84.38 84 ARG A C 1
ATOM 593 O O . ARG A 1 84 ? -7.290 -2.465 20.302 1.00 84.38 84 ARG A O 1
ATOM 600 N N . ARG A 1 85 ? -6.287 -0.876 19.068 1.00 84.06 85 ARG A N 1
ATOM 601 C CA . ARG A 1 85 ? -6.570 0.242 19.991 1.00 84.06 85 ARG A CA 1
ATOM 602 C C . ARG A 1 85 ? -8.062 0.433 20.238 1.00 84.06 85 ARG A C 1
ATOM 604 O O . ARG A 1 85 ? -8.480 0.664 21.373 1.00 84.06 85 ARG A O 1
ATOM 611 N N . LEU A 1 86 ? -8.881 0.323 19.191 1.00 84.06 86 LEU A N 1
ATOM 612 C CA . LEU A 1 86 ? -10.326 0.468 19.330 1.00 84.06 86 LEU A CA 1
ATOM 613 C C . LEU A 1 86 ? -10.920 -0.647 20.202 1.00 84.06 86 LEU A C 1
ATOM 615 O O . LEU A 1 86 ? -11.741 -0.359 21.073 1.00 84.06 86 LEU A O 1
ATOM 619 N N . ALA A 1 87 ? -10.473 -1.889 20.005 1.00 82.12 87 ALA A N 1
ATOM 620 C CA . ALA A 1 87 ? -10.877 -3.038 20.808 1.00 82.12 87 ALA A CA 1
ATOM 621 C C . ALA A 1 87 ? -10.398 -2.913 22.266 1.00 82.12 87 ALA A C 1
ATOM 623 O O . ALA A 1 87 ? -11.194 -3.095 23.185 1.00 82.12 87 ALA A O 1
ATOM 624 N N . GLU A 1 88 ? -9.140 -2.525 22.497 1.00 83.88 88 GLU A N 1
ATOM 625 C CA . GLU A 1 88 ? -8.585 -2.276 23.836 1.00 83.88 88 GLU A CA 1
ATOM 626 C C . GLU A 1 88 ? -9.372 -1.191 24.584 1.00 83.88 88 GLU A C 1
ATOM 628 O O . GLU A 1 88 ? -9.731 -1.361 25.752 1.00 83.88 88 GLU A O 1
ATOM 633 N N . ARG A 1 89 ? -9.706 -0.085 23.906 1.00 79.75 89 ARG A N 1
ATOM 634 C CA . ARG A 1 89 ? -10.476 1.012 24.503 1.00 79.75 89 ARG A CA 1
ATOM 635 C C . ARG A 1 89 ? -11.928 0.615 24.778 1.00 79.75 89 ARG A C 1
ATOM 637 O O . ARG A 1 89 ? -12.455 0.979 25.828 1.00 79.75 89 ARG A O 1
ATOM 644 N N . GLN A 1 90 ? -12.551 -0.173 23.898 1.00 81.44 90 GLN A N 1
ATOM 645 C CA . GLN A 1 90 ?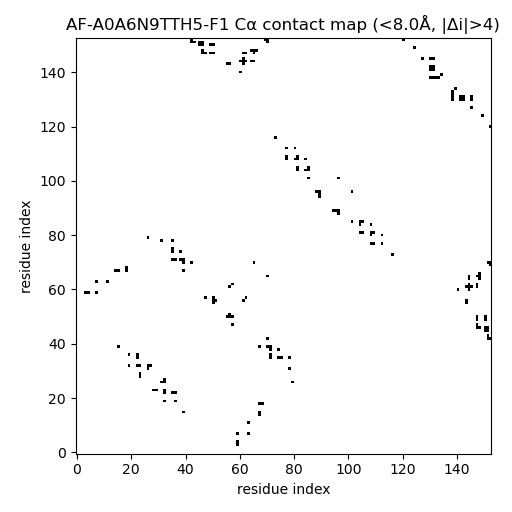 -13.876 -0.756 24.147 1.00 81.44 90 GLN A CA 1
ATOM 646 C C . GLN A 1 90 ? -13.868 -1.716 25.343 1.00 81.44 90 GLN A C 1
ATOM 648 O O . GLN A 1 90 ? -14.769 -1.645 26.177 1.00 81.44 90 GLN A O 1
ATOM 653 N N . HIS A 1 91 ? -12.847 -2.569 25.470 1.00 80.00 91 HIS A N 1
ATOM 654 C CA . HIS A 1 91 ? -12.701 -3.475 26.610 1.00 80.00 91 HIS A CA 1
ATOM 655 C C . HIS A 1 91 ? -12.480 -2.727 27.925 1.00 80.00 91 HIS A C 1
ATOM 657 O O . HIS A 1 91 ? -13.093 -3.075 28.931 1.00 80.00 91 HIS A O 1
ATOM 663 N N . ARG A 1 92 ? -11.657 -1.671 27.916 1.00 80.75 92 ARG A N 1
ATOM 664 C CA . ARG A 1 92 ? -11.400 -0.849 29.105 1.00 80.75 92 ARG A CA 1
ATOM 665 C C . ARG A 1 92 ? -12.645 -0.103 29.581 1.00 80.75 92 ARG A C 1
ATOM 667 O O . ARG A 1 92 ? -12.842 0.043 30.781 1.00 80.75 92 ARG A O 1
ATOM 674 N N . GLU A 1 93 ? -13.462 0.396 28.657 1.00 78.19 93 GLU A N 1
ATOM 675 C CA . GLU A 1 93 ? -14.662 1.168 29.000 1.00 78.19 93 GLU A CA 1
ATOM 676 C C . GLU A 1 93 ? -15.919 0.303 29.184 1.00 78.19 93 GLU A C 1
ATOM 678 O O . GLU A 1 93 ? -16.944 0.814 29.631 1.00 78.19 93 GLU A O 1
ATOM 683 N N . GLY A 1 94 ? -15.871 -0.993 28.849 1.00 77.19 94 GLY A N 1
ATOM 684 C CA . GLY A 1 94 ? -16.992 -1.927 29.014 1.00 77.19 94 GLY A CA 1
ATOM 685 C C . GLY A 1 94 ? -18.243 -1.577 28.195 1.00 77.19 94 GLY A C 1
ATOM 686 O O . GLY A 1 94 ? -19.305 -2.157 28.413 1.00 77.19 94 GLY A O 1
ATOM 687 N N . ARG A 1 95 ? -18.141 -0.624 27.258 1.00 81.19 95 ARG A N 1
ATOM 688 C CA . ARG A 1 95 ? -19.236 -0.136 26.409 1.00 81.19 95 ARG A CA 1
ATOM 689 C C . ARG A 1 95 ? -18.779 0.064 24.970 1.00 81.19 95 ARG A C 1
ATOM 691 O O . ARG A 1 95 ? -17.603 0.275 24.678 1.00 81.19 95 ARG A O 1
ATOM 698 N N . LEU A 1 96 ? -19.743 0.083 24.054 1.00 74.62 96 LEU A N 1
ATOM 699 C CA . LEU A 1 96 ? -19.494 0.521 22.685 1.00 74.62 96 LEU A CA 1
ATOM 700 C C . LEU A 1 96 ? -19.135 2.019 22.685 1.00 74.62 96 LEU A C 1
ATOM 702 O O . LEU A 1 96 ? -19.923 2.850 23.133 1.00 74.62 96 LEU A O 1
ATOM 706 N N . LEU A 1 97 ? -17.956 2.360 22.153 1.00 73.06 97 LEU A N 1
ATOM 707 C CA . LEU A 1 97 ? -17.532 3.751 21.967 1.00 73.06 97 LEU A CA 1
ATOM 708 C C . LEU A 1 97 ? -18.491 4.515 21.047 1.00 73.06 97 LEU A C 1
ATOM 710 O O . LEU A 1 97 ? -18.926 3.985 20.013 1.00 73.06 97 LEU A O 1
ATOM 714 N N . THR A 1 98 ? -18.746 5.776 21.399 1.00 81.50 98 THR A N 1
ATOM 715 C CA . THR A 1 98 ? -19.505 6.730 20.579 1.00 81.50 98 THR A CA 1
ATOM 716 C C . THR A 1 98 ? -18.717 7.130 19.332 1.00 81.50 98 THR A C 1
ATOM 718 O O . THR A 1 98 ? -17.492 7.042 19.301 1.00 81.50 98 THR A O 1
ATOM 721 N N . LEU A 1 99 ? -19.405 7.595 18.284 1.00 76.50 99 LEU A N 1
ATOM 722 C CA . LEU A 1 99 ? -18.771 7.955 17.006 1.00 76.50 99 LEU A CA 1
ATOM 723 C C . LEU A 1 99 ? -17.611 8.955 17.160 1.00 76.50 99 LEU A C 1
ATOM 725 O O . LEU A 1 99 ? -16.588 8.789 16.503 1.00 76.50 99 LEU A O 1
ATOM 729 N N . ARG A 1 100 ? -17.739 9.944 18.057 1.00 79.69 100 ARG A N 1
ATOM 730 C CA . ARG A 1 100 ? -16.664 10.907 18.358 1.00 79.69 100 ARG A CA 1
ATOM 731 C C . ARG A 1 100 ? -15.439 10.231 18.969 1.00 79.69 100 ARG A C 1
ATOM 733 O O . ARG A 1 100 ? -14.342 10.426 18.471 1.00 79.69 100 ARG A O 1
ATOM 740 N N . GLU A 1 101 ? -15.636 9.376 19.971 1.00 78.69 101 GLU A N 1
ATOM 741 C CA . GLU A 1 101 ? -14.534 8.661 20.630 1.00 78.69 101 GLU A CA 1
ATOM 742 C C . GLU A 1 101 ? -13.816 7.708 19.668 1.00 78.69 101 GLU A C 1
ATOM 744 O O . GLU A 1 101 ? -12.598 7.567 19.741 1.00 78.69 101 GLU A O 1
ATOM 749 N N . ARG A 1 102 ? -14.552 7.079 18.737 1.00 79.31 102 ARG A N 1
ATOM 750 C CA . ARG A 1 102 ? -13.946 6.243 17.690 1.00 79.31 102 ARG A CA 1
ATOM 751 C C . ARG A 1 102 ? -13.087 7.070 16.741 1.00 79.31 102 ARG A C 1
ATOM 753 O O . ARG A 1 102 ? -11.983 6.651 16.427 1.00 79.31 102 ARG A O 1
ATOM 760 N N . LEU A 1 103 ? -13.589 8.216 16.279 1.00 81.38 103 LEU A N 1
ATOM 761 C CA . LEU A 1 103 ? -12.841 9.089 15.371 1.00 81.38 103 LEU A CA 1
ATOM 762 C C . LEU A 1 103 ? -11.587 9.654 16.043 1.00 81.38 103 LEU A C 1
ATOM 764 O O . LEU A 1 103 ? -10.522 9.628 15.432 1.00 81.38 103 LEU A O 1
ATOM 768 N N . ASP A 1 104 ? -11.690 10.081 17.301 1.00 84.94 104 ASP A N 1
ATOM 769 C CA . ASP A 1 104 ? -10.536 10.561 18.064 1.00 84.94 104 ASP A CA 1
ATOM 770 C C . ASP A 1 104 ? -9.481 9.462 18.239 1.00 84.94 104 ASP A C 1
ATOM 772 O O . ASP A 1 104 ? -8.294 9.709 18.029 1.00 84.94 104 ASP A O 1
ATOM 776 N N . GLU A 1 105 ? -9.897 8.232 18.564 1.00 82.88 105 GLU A N 1
ATOM 777 C CA . GLU A 1 105 ? -8.971 7.101 18.700 1.00 82.88 105 GLU A CA 1
ATOM 778 C C . GLU A 1 105 ? -8.311 6.733 17.364 1.00 82.88 105 GLU A C 1
ATOM 780 O O . GLU A 1 105 ? -7.109 6.474 17.325 1.00 82.88 105 GLU A O 1
ATOM 785 N N . VAL A 1 106 ? -9.064 6.763 16.258 1.00 84.56 106 VAL A N 1
ATOM 786 C CA . VAL A 1 106 ? -8.525 6.533 14.908 1.00 84.56 106 VAL A CA 1
ATOM 787 C C . VAL A 1 106 ? -7.481 7.592 14.559 1.00 84.56 106 VAL A C 1
ATOM 789 O O . VAL A 1 106 ? -6.399 7.248 14.094 1.00 84.56 106 VAL A O 1
ATOM 792 N N . VAL A 1 107 ? -7.755 8.875 14.816 1.00 85.44 107 VAL A N 1
ATOM 793 C CA . VAL A 1 107 ? -6.798 9.961 14.543 1.00 85.44 107 VAL A CA 1
ATOM 794 C C . VAL A 1 107 ? -5.539 9.816 15.399 1.00 85.44 107 VAL A C 1
ATOM 796 O O . VAL A 1 107 ? -4.429 10.019 14.898 1.00 85.44 107 VAL A O 1
ATOM 799 N N . LEU A 1 108 ? -5.692 9.448 16.673 1.00 85.25 108 LEU A N 1
ATOM 800 C CA . LEU A 1 108 ? -4.568 9.247 17.582 1.00 85.25 108 LEU A CA 1
ATOM 801 C C . LEU A 1 108 ? -3.698 8.056 17.145 1.00 85.25 108 LEU A C 1
ATOM 803 O O . LEU A 1 108 ? -2.479 8.197 17.046 1.00 85.25 108 LEU A O 1
ATOM 807 N N . SER A 1 109 ? -4.332 6.924 16.820 1.00 83.81 109 SER A N 1
ATOM 808 C CA . SER A 1 109 ? -3.683 5.718 16.286 1.00 83.81 109 SER A CA 1
ATOM 809 C C . SER A 1 109 ? -2.913 6.019 15.000 1.00 83.81 109 SER A C 1
ATOM 811 O O . SER A 1 109 ? -1.730 5.696 14.889 1.00 83.81 109 SER A O 1
ATOM 813 N N . SER A 1 110 ? -3.553 6.710 14.053 1.00 83.44 110 SER A N 1
ATOM 81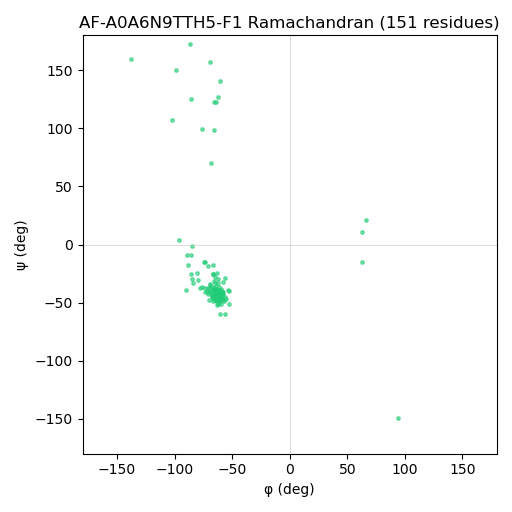4 C CA . SER A 1 110 ? -2.926 7.084 12.785 1.00 83.44 110 SER A CA 1
ATOM 815 C C . SER A 1 110 ? -1.702 7.971 12.996 1.00 83.44 110 SER A C 1
ATOM 817 O O . SER A 1 110 ? -0.681 7.749 12.354 1.00 83.44 110 SER A O 1
ATOM 819 N N . ARG A 1 111 ? -1.757 8.944 13.921 1.00 85.69 111 ARG A N 1
ATOM 820 C CA . ARG A 1 111 ? -0.610 9.819 14.231 1.00 85.69 111 ARG A CA 1
ATOM 821 C C . ARG A 1 111 ? 0.577 9.064 14.818 1.00 85.69 111 ARG A C 1
ATOM 823 O O . ARG A 1 111 ? 1.716 9.395 14.495 1.00 85.69 111 ARG A O 1
ATOM 830 N N . GLU A 1 112 ? 0.325 8.081 15.675 1.00 85.50 112 GLU A N 1
ATOM 831 C CA . GLU A 1 112 ? 1.381 7.245 16.248 1.00 85.50 112 GLU A CA 1
ATOM 832 C C . GLU A 1 112 ? 2.051 6.380 15.174 1.00 85.50 112 GLU A C 1
ATOM 834 O O . GLU A 1 112 ? 3.276 6.266 15.163 1.00 85.50 112 GLU A O 1
ATOM 839 N N . MET A 1 113 ? 1.261 5.855 14.231 1.00 86.50 113 MET A N 1
ATOM 840 C CA . MET A 1 113 ? 1.749 5.022 13.131 1.00 86.50 113 MET A CA 1
ATOM 841 C C . MET A 1 113 ? 2.560 5.782 12.073 1.00 86.50 113 MET A C 1
ATOM 843 O O . MET A 1 113 ? 3.361 5.163 11.381 1.00 86.50 113 MET A O 1
ATOM 847 N N . VAL A 1 114 ? 2.465 7.116 11.991 1.00 85.88 114 VAL A N 1
ATOM 848 C CA . VAL A 1 114 ? 3.260 7.900 11.022 1.00 85.88 114 VAL A CA 1
ATOM 849 C C . VAL A 1 114 ? 4.758 7.634 11.171 1.00 85.88 114 VAL A C 1
ATOM 851 O O . VAL A 1 114 ? 5.442 7.408 10.178 1.00 85.88 114 VAL A O 1
ATOM 854 N N . ARG A 1 115 ? 5.289 7.645 12.401 1.00 86.75 115 ARG A N 1
ATOM 855 C CA . ARG A 1 115 ? 6.723 7.402 12.630 1.00 86.75 115 ARG A CA 1
ATOM 856 C C . ARG A 1 115 ? 7.166 6.017 12.139 1.00 86.75 115 ARG A C 1
ATOM 858 O O . ARG A 1 115 ? 8.050 5.984 11.286 1.00 86.75 115 ARG A O 1
ATOM 865 N N . PRO A 1 116 ? 6.617 4.894 12.641 1.00 88.06 116 PRO A N 1
ATOM 866 C CA . PRO A 1 116 ? 7.058 3.566 12.228 1.00 88.06 116 PRO A CA 1
ATOM 867 C C . PRO A 1 116 ? 6.854 3.318 10.731 1.00 88.06 116 PRO A C 1
ATOM 869 O O . PRO A 1 116 ? 7.765 2.783 10.104 1.00 88.06 116 PRO A O 1
ATOM 872 N N . THR A 1 117 ? 5.746 3.775 10.136 1.00 87.81 117 THR A N 1
ATOM 873 C CA . THR A 1 117 ? 5.514 3.629 8.690 1.00 87.81 117 THR A CA 1
ATOM 874 C C . THR A 1 117 ? 6.565 4.381 7.870 1.00 87.81 117 THR A C 1
ATOM 876 O O . THR A 1 117 ? 7.163 3.799 6.969 1.00 87.81 117 THR A O 1
ATOM 879 N N . VAL A 1 118 ? 6.877 5.637 8.218 1.00 89.12 118 VAL A N 1
ATOM 880 C CA . VAL A 1 118 ? 7.900 6.422 7.503 1.00 89.12 118 VAL A CA 1
ATOM 881 C C . VAL A 1 118 ? 9.290 5.804 7.654 1.00 89.12 118 VAL A C 1
ATOM 883 O O . VAL A 1 118 ? 10.030 5.731 6.676 1.00 89.12 118 VAL A O 1
ATOM 886 N N . TYR A 1 119 ? 9.657 5.325 8.847 1.00 90.69 119 TYR A N 1
ATOM 887 C CA . TYR A 1 119 ? 10.941 4.642 9.034 1.00 90.69 119 TYR A CA 1
ATOM 888 C C . TYR A 1 119 ? 11.025 3.344 8.224 1.00 90.69 119 TYR A C 1
ATOM 890 O O . TYR A 1 119 ? 12.054 3.103 7.597 1.00 90.69 119 TYR A O 1
ATOM 898 N N . GLY A 1 120 ? 9.955 2.544 8.187 1.00 88.81 120 GLY A N 1
ATOM 899 C CA . GLY A 1 120 ? 9.895 1.335 7.361 1.00 88.81 120 GLY A CA 1
ATOM 900 C C . GLY A 1 120 ? 10.074 1.647 5.875 1.00 88.81 120 GLY A C 1
ATOM 901 O O . GLY A 1 120 ? 10.918 1.051 5.207 1.00 88.81 120 GLY A O 1
ATOM 902 N N . GLN A 1 121 ? 9.366 2.660 5.377 1.00 88.69 121 GLN A N 1
ATOM 903 C CA . GLN A 1 121 ? 9.449 3.090 3.982 1.00 88.69 121 GLN A CA 1
ATOM 904 C C . GLN A 1 121 ? 10.830 3.650 3.620 1.00 88.69 121 GLN A C 1
ATOM 906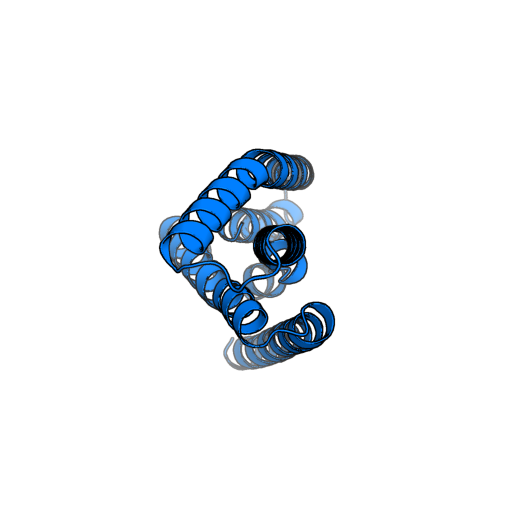 O O . GLN A 1 121 ? 11.362 3.336 2.557 1.00 88.69 121 GLN A O 1
ATOM 911 N N . LEU A 1 122 ? 11.471 4.398 4.527 1.00 91.12 122 LEU A N 1
ATOM 912 C CA . LEU A 1 122 ? 12.851 4.860 4.348 1.00 91.12 122 LEU A CA 1
ATOM 913 C C . LEU A 1 122 ? 13.850 3.704 4.261 1.00 91.12 122 LEU A C 1
ATOM 915 O O . LEU A 1 122 ? 14.771 3.767 3.450 1.00 91.12 122 LEU A O 1
ATOM 919 N N . VAL A 1 123 ? 13.676 2.650 5.064 1.00 91.19 123 VAL A N 1
ATOM 920 C CA . VAL A 1 123 ? 14.525 1.452 4.987 1.00 91.19 123 VAL A CA 1
ATOM 921 C C . VAL A 1 123 ? 14.355 0.766 3.634 1.00 91.19 123 VAL A C 1
ATOM 923 O O . VAL A 1 123 ? 15.354 0.461 2.985 1.00 91.19 123 VAL A O 1
ATOM 926 N N . ILE A 1 124 ? 13.113 0.594 3.169 1.00 88.69 124 ILE A N 1
ATOM 927 C CA . ILE A 1 124 ? 12.825 0.032 1.842 1.00 88.69 124 ILE A CA 1
ATOM 928 C C . ILE A 1 124 ? 13.496 0.882 0.753 1.00 88.69 124 ILE A C 1
ATOM 930 O O . ILE A 1 124 ? 14.218 0.354 -0.092 1.00 88.69 124 ILE A O 1
ATOM 934 N N . PHE A 1 125 ? 13.344 2.208 0.803 1.00 89.12 125 PHE A N 1
ATOM 935 C CA . PHE A 1 125 ? 13.983 3.111 -0.157 1.00 89.12 125 PHE A CA 1
ATOM 936 C C . PHE A 1 125 ? 15.506 3.012 -0.128 1.00 89.12 125 PHE A C 1
ATOM 938 O O . PHE A 1 125 ? 16.124 2.973 -1.188 1.00 89.12 125 PHE A O 1
ATOM 945 N N . LEU A 1 126 ? 16.119 2.917 1.052 1.00 91.19 126 LEU A N 1
ATOM 946 C CA . LEU A 1 126 ? 17.569 2.794 1.194 1.00 91.19 126 LEU A CA 1
ATOM 947 C C . LEU A 1 126 ? 18.105 1.477 0.612 1.00 91.19 126 LEU A C 1
ATOM 949 O O . LEU A 1 126 ? 19.202 1.464 0.061 1.00 91.19 126 LEU A O 1
ATOM 953 N N . VAL A 1 127 ? 17.329 0.392 0.686 1.00 89.62 127 VAL A N 1
ATOM 954 C CA . VAL A 1 127 ? 17.676 -0.903 0.078 1.00 89.62 127 VAL A CA 1
ATOM 955 C C . VAL A 1 127 ? 17.594 -0.851 -1.451 1.00 89.62 127 VAL A C 1
ATOM 957 O O . VAL A 1 127 ? 18.445 -1.432 -2.123 1.00 89.62 127 VAL A O 1
ATOM 960 N N . PHE A 1 128 ? 16.619 -0.130 -2.014 1.00 86.62 128 PHE A N 1
ATOM 961 C CA . PHE A 1 128 ? 16.441 -0.021 -3.469 1.00 86.62 128 PHE A CA 1
ATOM 962 C C . PHE A 1 128 ? 17.239 1.114 -4.128 1.00 86.62 128 PHE A C 1
ATOM 964 O O . PHE A 1 128 ? 17.455 1.093 -5.340 1.00 86.62 128 PHE A O 1
ATOM 971 N N . LEU A 1 129 ? 17.720 2.093 -3.360 1.00 87.31 129 LEU A N 1
ATOM 972 C CA . LEU A 1 129 ? 18.500 3.223 -3.871 1.00 87.31 129 LEU A CA 1
ATOM 973 C C . LEU A 1 129 ? 19.794 2.792 -4.596 1.00 87.31 129 LEU A C 1
ATOM 975 O O . LEU A 1 129 ? 20.049 3.313 -5.684 1.00 87.31 129 LEU A O 1
ATOM 979 N N . PRO A 1 130 ? 20.580 1.811 -4.105 1.00 86.94 130 PRO A N 1
ATOM 980 C CA . PRO A 1 130 ? 21.729 1.279 -4.835 1.00 86.94 130 PRO A CA 1
ATOM 981 C C . PRO A 1 130 ? 21.376 0.706 -6.211 1.00 86.94 130 PRO A C 1
ATOM 983 O O . PRO A 1 130 ? 22.172 0.838 -7.138 1.00 86.94 130 PRO A O 1
ATOM 986 N N . CYS A 1 131 ? 20.181 0.135 -6.398 1.00 84.19 131 CYS A N 1
ATOM 987 C CA . CYS A 1 131 ? 19.764 -0.408 -7.695 1.00 84.19 131 CYS A CA 1
ATOM 988 C C . CYS A 1 131 ? 19.660 0.673 -8.783 1.00 84.19 131 CYS A C 1
ATOM 990 O O . CYS A 1 131 ? 19.818 0.369 -9.964 1.00 84.19 131 CYS A O 1
ATOM 992 N N . LEU A 1 132 ? 19.455 1.943 -8.407 1.00 81.38 132 LEU A N 1
ATOM 993 C CA . LEU A 1 132 ? 19.460 3.070 -9.347 1.00 81.38 132 LEU A CA 1
ATOM 994 C C . LEU A 1 132 ? 20.868 3.432 -9.842 1.00 81.38 132 LEU A C 1
ATOM 996 O O . LEU A 1 132 ? 21.002 4.142 -10.835 1.00 81.38 132 LEU A O 1
ATOM 1000 N N . THR A 1 133 ? 21.918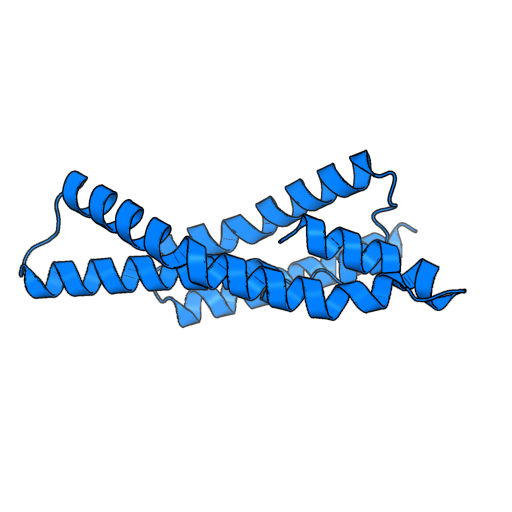 2.948 -9.173 1.00 83.75 133 THR A N 1
ATOM 1001 C CA . THR A 1 133 ? 23.317 3.200 -9.558 1.00 83.75 133 THR A CA 1
ATOM 1002 C C . THR A 1 133 ? 23.841 2.215 -10.605 1.00 83.75 133 THR A C 1
ATOM 1004 O O . THR A 1 133 ? 24.924 2.425 -11.154 1.00 83.75 133 THR A O 1
ATOM 1007 N N . PHE A 1 134 ? 23.083 1.153 -10.907 1.00 85.06 134 PHE A N 1
ATOM 1008 C CA . PHE A 1 134 ? 23.480 0.137 -11.878 1.00 85.06 134 PHE A CA 1
ATOM 1009 C C . PHE A 1 134 ? 23.646 0.748 -13.274 1.00 85.06 134 PHE A C 1
ATOM 1011 O O . PHE A 1 134 ? 22.745 1.396 -13.807 1.00 85.06 134 PHE A O 1
ATOM 1018 N N . GLN A 1 135 ? 24.809 0.518 -13.885 1.00 79.12 135 GLN A N 1
ATOM 1019 C CA . GLN A 1 135 ? 25.112 0.945 -15.250 1.00 79.12 135 GLN A CA 1
ATOM 1020 C C . GLN A 1 135 ? 24.928 -0.220 -16.231 1.00 79.12 135 GLN A C 1
ATOM 1022 O O . GLN A 1 135 ? 25.116 -1.382 -15.884 1.00 79.12 135 GLN A O 1
ATOM 1027 N N . GLY A 1 136 ? 24.570 0.084 -17.481 1.00 80.38 136 GLY A N 1
ATOM 1028 C CA . GLY A 1 136 ? 24.434 -0.917 -18.545 1.00 80.38 136 GLY A CA 1
ATOM 1029 C C . GLY A 1 136 ? 23.012 -1.458 -18.732 1.00 80.38 136 GLY A C 1
ATOM 1030 O O . GLY A 1 136 ? 22.027 -0.737 -18.572 1.00 80.38 136 GLY A O 1
ATOM 1031 N N . VAL A 1 137 ? 22.909 -2.720 -19.162 1.00 76.81 137 VAL A N 1
ATOM 1032 C CA . VAL A 1 137 ? 21.628 -3.372 -19.503 1.00 76.81 137 VAL A CA 1
ATOM 1033 C C . VAL A 1 137 ? 20.779 -3.615 -18.252 1.00 76.81 137 VAL A C 1
ATOM 1035 O O . VAL A 1 137 ? 19.561 -3.455 -18.298 1.00 76.81 137 VAL A O 1
ATOM 1038 N N . GLU A 1 138 ? 21.425 -3.911 -17.124 1.00 73.81 138 GLU A N 1
ATOM 1039 C CA . GLU A 1 138 ? 20.774 -4.119 -15.827 1.00 73.81 138 GLU A CA 1
ATOM 1040 C C . GLU A 1 138 ? 20.096 -2.832 -15.336 1.00 73.81 138 GLU A C 1
ATOM 1042 O O . GLU A 1 138 ? 18.909 -2.843 -15.023 1.00 73.81 138 GLU A O 1
ATOM 1047 N N . GLY A 1 139 ? 20.776 -1.682 -15.393 1.00 76.81 139 GLY A N 1
ATOM 1048 C CA . GLY A 1 139 ? 20.194 -0.394 -14.990 1.00 76.81 139 GLY A CA 1
ATOM 1049 C C . GLY A 1 139 ? 18.938 -0.009 -15.779 1.00 76.81 139 GLY A C 1
ATOM 1050 O O . GLY A 1 139 ? 17.951 0.444 -15.201 1.00 76.81 139 GLY A O 1
ATOM 1051 N N . LYS A 1 140 ? 18.917 -0.260 -17.096 1.00 74.88 140 LYS A N 1
ATOM 1052 C CA . LYS A 1 140 ? 17.743 0.019 -17.947 1.00 74.88 140 LYS A CA 1
ATOM 1053 C C . LYS A 1 140 ? 16.532 -0.856 -17.620 1.00 74.88 140 LYS A C 1
ATOM 1055 O O . LYS A 1 140 ? 15.408 -0.449 -17.898 1.00 74.88 140 LYS A O 1
ATOM 1060 N N . MET A 1 141 ? 16.760 -2.040 -17.058 1.00 77.12 141 MET A N 1
ATOM 1061 C CA . MET A 1 141 ? 15.702 -2.971 -16.675 1.00 77.12 141 MET A CA 1
ATOM 1062 C C . MET A 1 141 ? 15.219 -2.745 -15.234 1.00 77.12 141 MET A C 1
ATOM 1064 O O . MET A 1 141 ? 14.017 -2.768 -14.982 1.00 77.12 141 MET A O 1
ATOM 1068 N N . PHE A 1 142 ? 16.130 -2.451 -14.303 1.00 77.75 142 PHE A N 1
ATOM 1069 C CA . PHE A 1 142 ? 15.810 -2.267 -12.883 1.00 77.75 142 PHE A CA 1
ATOM 1070 C C . PHE A 1 142 ? 15.351 -0.846 -12.526 1.00 77.75 142 PHE A C 1
ATOM 1072 O O . PHE A 1 142 ? 14.538 -0.681 -11.619 1.00 77.75 142 PHE A O 1
ATOM 1079 N N . SER A 1 143 ? 15.815 0.190 -13.232 1.00 80.38 143 SER A N 1
ATOM 1080 C CA . SER A 1 143 ? 15.443 1.577 -12.916 1.00 80.38 143 SER A CA 1
ATOM 1081 C C . SER A 1 143 ? 13.930 1.842 -13.045 1.00 80.38 143 SER A C 1
ATOM 1083 O O . SER A 1 143 ? 13.348 2.341 -12.079 1.00 80.38 143 SER A O 1
ATOM 1085 N N . PRO A 1 144 ? 13.241 1.440 -14.136 1.00 79.12 144 PRO A N 1
ATOM 1086 C CA . PRO A 1 144 ? 11.787 1.599 -14.245 1.00 79.12 144 PRO A CA 1
ATOM 1087 C C . PRO A 1 144 ? 11.025 0.862 -13.142 1.00 79.12 144 PRO A C 1
ATOM 1089 O O . PRO A 1 144 ? 10.033 1.366 -12.620 1.00 79.12 144 PRO A O 1
ATOM 1092 N N . MET A 1 145 ? 11.505 -0.326 -12.776 1.00 83.44 145 MET A N 1
ATOM 1093 C CA . MET A 1 145 ? 10.920 -1.157 -11.730 1.00 83.44 145 MET A CA 1
ATOM 1094 C C . MET A 1 145 ? 10.972 -0.464 -10.362 1.00 83.44 145 MET A C 1
ATOM 1096 O O . MET A 1 145 ? 9.942 -0.318 -9.707 1.00 83.44 145 MET A O 1
ATOM 1100 N N . VAL A 1 146 ? 12.152 0.011 -9.953 1.00 83.69 146 VAL A N 1
ATOM 1101 C CA . VAL A 1 146 ? 12.345 0.674 -8.653 1.00 83.69 146 VAL A CA 1
ATOM 1102 C C . VAL A 1 146 ? 11.544 1.969 -8.565 1.00 83.69 146 VAL A C 1
ATOM 1104 O O . VAL A 1 146 ? 10.928 2.235 -7.537 1.00 83.69 146 VAL A O 1
ATOM 1107 N N . ILE A 1 147 ? 11.492 2.753 -9.645 1.00 83.19 147 ILE A N 1
ATOM 1108 C CA . ILE A 1 147 ? 10.713 3.996 -9.667 1.00 83.19 147 ILE A CA 1
ATOM 1109 C C . ILE A 1 147 ? 9.216 3.702 -9.509 1.00 83.19 147 ILE A C 1
ATOM 1111 O O . ILE A 1 147 ? 8.535 4.385 -8.751 1.00 83.19 147 ILE A O 1
ATOM 1115 N N . THR A 1 148 ? 8.709 2.659 -10.170 1.00 82.69 148 THR A N 1
ATOM 1116 C CA . THR A 1 148 ? 7.300 2.242 -10.054 1.00 82.69 148 THR A CA 1
ATOM 1117 C C . THR A 1 148 ? 6.950 1.848 -8.616 1.00 82.69 148 THR A C 1
ATOM 1119 O O . THR A 1 148 ? 5.904 2.256 -8.110 1.00 82.69 148 THR A O 1
ATOM 1122 N N . LEU A 1 149 ? 7.846 1.114 -7.946 1.00 84.38 149 LEU A N 1
ATOM 1123 C CA . LEU A 1 149 ? 7.709 0.733 -6.539 1.00 84.38 149 LEU A CA 1
ATOM 1124 C C . LEU A 1 149 ? 7.745 1.959 -5.610 1.00 84.38 149 LEU A C 1
ATOM 1126 O O . LEU A 1 149 ? 6.892 2.088 -4.739 1.00 84.38 149 LEU A O 1
ATOM 1130 N N . MET A 1 150 ? 8.691 2.880 -5.821 1.00 85.25 150 MET A N 1
ATOM 1131 C CA . MET A 1 150 ? 8.814 4.111 -5.026 1.00 85.25 150 MET A CA 1
ATOM 1132 C C . MET A 1 150 ? 7.621 5.060 -5.183 1.00 85.25 150 MET A C 1
ATOM 1134 O O . MET A 1 150 ? 7.349 5.826 -4.270 1.00 85.25 150 MET A O 1
ATOM 1138 N N . LEU A 1 151 ? 6.931 5.031 -6.327 1.00 83.56 151 LEU A N 1
ATOM 1139 C CA . LEU A 1 151 ? 5.701 5.797 -6.555 1.00 83.56 151 LEU A CA 1
ATOM 1140 C C . LEU A 1 151 ? 4.452 5.133 -5.957 1.00 83.56 151 LEU A C 1
ATOM 1142 O O . LEU A 1 151 ? 3.443 5.806 -5.761 1.00 83.56 151 LEU A O 1
ATOM 1146 N N . ALA A 1 152 ? 4.487 3.812 -5.771 1.00 82.19 152 ALA A N 1
ATOM 1147 C CA . ALA A 1 152 ? 3.370 3.025 -5.256 1.00 82.19 152 ALA A CA 1
ATOM 1148 C C . ALA A 1 152 ? 3.301 3.032 -3.717 1.00 82.19 152 ALA A C 1
ATOM 1150 O O . ALA A 1 152 ? 2.200 2.951 -3.164 1.00 82.19 152 ALA A O 1
ATOM 1151 N N . LEU A 1 153 ? 4.469 3.100 -3.069 1.00 81.56 153 LEU A N 1
ATOM 1152 C CA . LEU A 1 153 ? 4.673 3.284 -1.628 1.00 81.56 153 LEU A CA 1
ATOM 1153 C C . LEU A 1 153 ? 4.440 4.742 -1.221 1.00 81.56 153 LEU A C 1
ATOM 1155 O O . LEU A 1 153 ? 3.778 4.965 -0.184 1.00 81.56 153 LEU A O 1
#

Sequence (153 aa):
VVATIETVAKNLTEGALLVVVILFLLLGNVRAATIAALVIPLSLLISAIGMNALGISGNLMSLGALDFGLIIDGAVIIVENTLRRLAERQHREGRLLTLRERLDEVVLSSREMVRPTVYGQLVIFLVFLPCLTFQGVEGKMFSPMVITLMLAL